Protein AF-A0A397AM23-F1 (afdb_monomer)

pLDDT: mean 71.9, std 17.74, range [42.25, 93.75]

Foldseek 3Di:
DDDDDDPDPPDVVVVVVVVPPDPPPPPPCLDDQDQPDDDWDDLDPFWIWGDRFQWIWIAGNVPRHIDIDHDPDNFGWPDKDADSVVRDIDTDTDDPCPPPDDDDD

Structure (mmCIF, N/CA/C/O backbone):
data_AF-A0A397AM23-F1
#
_entry.id   AF-A0A397AM23-F1
#
loop_
_atom_site.group_PDB
_atom_site.id
_atom_site.type_symbol
_atom_site.label_atom_id
_atom_site.label_alt_id
_atom_site.label_comp_id
_atom_site.label_asym_id
_atom_site.label_entity_id
_atom_site.label_seq_id
_atom_site.pdbx_PDB_ins_code
_atom_site.Cartn_x
_atom_site.Cartn_y
_atom_site.Cartn_z
_atom_site.occupancy
_atom_site.B_iso_or_equiv
_atom_site.auth_seq_id
_atom_site.auth_comp_id
_atom_site.auth_asym_id
_atom_site.auth_atom_id
_atom_site.pdbx_PDB_model_num
ATOM 1 N N . MET A 1 1 ? 31.743 67.035 -30.552 1.00 42.31 1 MET A N 1
ATOM 2 C CA . MET A 1 1 ? 32.148 65.747 -29.937 1.00 42.31 1 MET A CA 1
ATOM 3 C C . MET A 1 1 ? 30.995 65.223 -29.085 1.00 42.31 1 MET A C 1
ATOM 5 O O . MET A 1 1 ? 30.630 65.880 -28.122 1.00 42.31 1 MET A O 1
ATOM 9 N N . LYS A 1 2 ? 30.361 64.104 -29.467 1.00 42.38 2 LYS A N 1
ATOM 10 C CA . LYS A 1 2 ? 29.262 63.480 -28.703 1.00 42.38 2 LYS A CA 1
ATOM 11 C C . LYS A 1 2 ? 29.851 62.638 -27.558 1.00 42.38 2 LYS A C 1
ATOM 13 O O . LYS A 1 2 ? 30.656 61.751 -27.828 1.00 42.38 2 LYS A O 1
ATOM 18 N N . ARG A 1 3 ? 29.461 62.900 -26.303 1.00 42.25 3 ARG A N 1
ATOM 19 C CA . ARG A 1 3 ? 29.756 62.020 -25.154 1.00 42.25 3 ARG A CA 1
ATOM 20 C C . ARG A 1 3 ? 28.988 60.704 -25.338 1.00 42.25 3 ARG A C 1
ATOM 22 O O . ARG A 1 3 ? 27.763 60.722 -25.392 1.00 42.25 3 ARG A O 1
ATOM 29 N N . ARG A 1 4 ? 29.700 59.579 -25.463 1.00 44.03 4 ARG A N 1
ATOM 30 C CA . ARG A 1 4 ? 29.113 58.231 -25.396 1.00 44.03 4 ARG A CA 1
ATOM 31 C C . ARG A 1 4 ? 28.801 57.908 -23.933 1.00 44.03 4 ARG A C 1
ATOM 33 O O . ARG A 1 4 ? 29.674 58.047 -23.083 1.00 44.03 4 ARG A O 1
ATOM 40 N N . GLN A 1 5 ? 27.560 57.508 -23.665 1.00 44.94 5 GLN A N 1
ATOM 41 C CA . GLN A 1 5 ? 27.146 56.908 -22.398 1.00 44.94 5 GLN A CA 1
ATOM 42 C C . GLN A 1 5 ? 27.870 55.570 -22.181 1.00 44.94 5 GLN A C 1
ATOM 44 O O . GLN A 1 5 ? 28.126 54.820 -23.124 1.00 44.94 5 GLN A O 1
ATOM 49 N N . THR A 1 6 ? 28.223 55.319 -20.926 1.00 44.09 6 THR A N 1
ATOM 50 C CA . THR A 1 6 ? 28.889 54.131 -20.384 1.00 44.09 6 THR A CA 1
ATOM 51 C C . THR A 1 6 ? 27.983 52.894 -20.417 1.00 44.09 6 THR A C 1
ATOM 53 O O . THR A 1 6 ? 26.793 53.019 -20.128 1.00 44.09 6 THR A O 1
ATOM 56 N N . PRO A 1 7 ? 28.506 51.679 -20.672 1.00 44.41 7 PRO A N 1
ATOM 57 C CA . PRO A 1 7 ? 27.775 50.460 -20.371 1.00 44.41 7 PRO A CA 1
ATOM 58 C C . PRO A 1 7 ? 28.151 49.953 -18.969 1.00 44.41 7 PRO A C 1
ATOM 60 O O . PRO A 1 7 ? 29.284 49.558 -18.720 1.00 44.41 7 PRO A O 1
ATOM 63 N N . ASN A 1 8 ? 27.172 49.998 -18.062 1.00 52.53 8 ASN A N 1
ATOM 64 C CA . ASN A 1 8 ? 26.961 49.102 -16.917 1.00 52.53 8 ASN A CA 1
ATOM 65 C C . ASN A 1 8 ? 28.203 48.438 -16.288 1.00 52.53 8 ASN A C 1
ATOM 67 O O . ASN A 1 8 ? 28.467 47.253 -16.494 1.00 52.53 8 ASN A O 1
ATOM 71 N N . SER A 1 9 ? 28.876 49.167 -15.398 1.00 49.84 9 SER A N 1
ATOM 72 C CA . SER A 1 9 ? 29.657 48.557 -14.318 1.00 49.84 9 SER A CA 1
ATOM 73 C C . SER A 1 9 ? 28.677 48.061 -13.253 1.00 49.84 9 SER A C 1
ATOM 75 O O . SER A 1 9 ? 28.300 48.820 -12.367 1.00 49.84 9 SER A O 1
ATOM 77 N N . ARG A 1 10 ? 28.197 46.816 -13.363 1.00 57.25 10 ARG A N 1
ATOM 78 C CA . ARG A 1 10 ? 27.486 46.177 -12.244 1.00 57.25 10 ARG A CA 1
ATOM 79 C C . ARG A 1 10 ? 28.480 45.989 -11.100 1.00 57.25 10 ARG A C 1
ATOM 81 O O . ARG A 1 10 ? 29.522 45.365 -11.305 1.00 57.25 10 ARG A O 1
ATOM 88 N N . ASP A 1 11 ? 28.154 46.551 -9.940 1.00 57.97 11 ASP A N 1
ATOM 89 C CA . ASP A 1 11 ? 29.022 46.576 -8.768 1.00 57.97 11 ASP A CA 1
ATOM 90 C C . ASP A 1 11 ? 29.458 45.160 -8.339 1.00 57.97 11 ASP A C 1
ATOM 92 O O . ASP A 1 11 ? 28.687 44.198 -8.432 1.00 57.97 11 ASP A O 1
ATOM 96 N N . PRO A 1 12 ? 30.697 44.993 -7.843 1.00 56.94 12 PRO A N 1
ATOM 97 C CA . PRO A 1 12 ? 31.250 43.687 -7.474 1.00 56.94 12 PRO A CA 1
ATOM 98 C C . PRO A 1 12 ? 30.492 43.011 -6.322 1.00 56.94 12 PRO A C 1
ATOM 100 O O . PRO A 1 12 ? 30.572 41.794 -6.166 1.00 56.94 12 PRO A O 1
ATOM 103 N N . ILE A 1 13 ? 29.728 43.780 -5.541 1.00 54.66 13 ILE A N 1
ATOM 104 C CA . ILE A 1 13 ? 28.847 43.252 -4.497 1.00 54.66 13 ILE A CA 1
ATOM 105 C C . ILE A 1 13 ? 27.698 42.473 -5.137 1.00 54.66 13 ILE A C 1
ATOM 107 O O . ILE A 1 13 ? 27.436 41.362 -4.698 1.00 54.66 13 ILE A O 1
ATOM 111 N N . THR A 1 14 ? 27.095 42.986 -6.218 1.00 54.47 14 THR A N 1
ATOM 112 C CA . THR A 1 14 ? 25.990 42.330 -6.938 1.00 54.47 14 THR A CA 1
ATOM 113 C C . THR A 1 14 ? 26.423 40.997 -7.554 1.00 54.47 14 THR A C 1
ATOM 115 O O . THR A 1 14 ? 25.663 40.038 -7.528 1.00 54.47 14 THR A O 1
ATOM 118 N N . ARG A 1 15 ? 27.678 40.893 -8.023 1.00 53.00 15 ARG A N 1
ATOM 119 C CA . ARG A 1 15 ? 28.245 39.628 -8.531 1.00 53.00 15 ARG A CA 1
ATOM 120 C C . ARG A 1 15 ? 28.409 38.558 -7.449 1.00 53.00 15 ARG A C 1
ATOM 122 O O . ARG A 1 15 ? 28.194 37.387 -7.730 1.00 53.00 15 ARG A O 1
ATOM 129 N N . LYS A 1 16 ? 28.759 38.945 -6.218 1.00 50.97 16 LYS A N 1
ATOM 130 C CA . LYS A 1 16 ? 28.905 37.990 -5.107 1.00 50.97 16 LYS A CA 1
ATOM 131 C C . LYS A 1 16 ? 27.569 37.443 -4.604 1.00 50.97 16 LYS A C 1
ATOM 133 O O . LYS A 1 16 ? 27.543 36.333 -4.087 1.00 50.97 16 LYS A O 1
ATOM 138 N N . ILE A 1 17 ? 26.477 38.194 -4.757 1.00 53.59 17 IL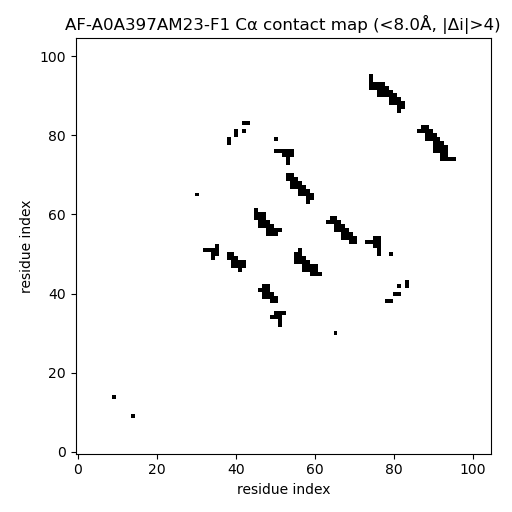E A N 1
ATOM 139 C CA . ILE A 1 17 ? 25.132 37.723 -4.377 1.00 53.59 17 ILE A CA 1
ATOM 140 C C . ILE A 1 17 ? 24.647 36.646 -5.356 1.00 53.59 17 ILE A C 1
ATOM 142 O O . ILE A 1 17 ? 24.058 35.662 -4.921 1.00 53.59 17 ILE A O 1
ATOM 146 N N . ASP A 1 18 ? 24.975 36.787 -6.646 1.00 49.38 18 ASP A N 1
ATOM 147 C CA . ASP A 1 18 ? 24.651 35.791 -7.676 1.00 49.38 18 ASP A CA 1
ATOM 148 C C . ASP A 1 18 ? 25.497 34.503 -7.543 1.00 49.38 18 ASP A C 1
ATOM 150 O O . ASP A 1 18 ? 25.007 33.419 -7.846 1.00 49.38 18 ASP A O 1
ATOM 154 N N . GLU A 1 19 ? 26.736 34.581 -7.033 1.00 52.19 19 GLU A N 1
ATOM 155 C CA . GLU A 1 19 ? 27.591 33.404 -6.752 1.00 52.19 19 GLU A CA 1
ATOM 156 C C . GLU A 1 19 ? 27.243 32.673 -5.439 1.00 52.19 19 GLU A C 1
ATOM 158 O O . GLU A 1 19 ? 27.629 31.519 -5.258 1.00 52.19 19 GLU A O 1
ATOM 163 N N . MET A 1 20 ? 26.511 33.316 -4.521 1.00 48.25 20 MET A N 1
ATOM 164 C CA . MET A 1 20 ? 26.046 32.714 -3.259 1.00 48.25 20 MET A CA 1
ATOM 165 C C . MET A 1 20 ? 24.621 32.162 -3.338 1.00 48.25 20 MET A C 1
ATOM 167 O O . MET A 1 20 ? 24.094 31.683 -2.330 1.00 48.25 20 MET A O 1
ATOM 171 N N . ALA A 1 21 ? 24.005 32.172 -4.523 1.00 52.00 21 ALA A N 1
ATOM 172 C CA . ALA A 1 21 ? 22.859 31.326 -4.796 1.00 52.00 21 ALA A CA 1
ATOM 173 C C . ALA A 1 21 ? 23.351 29.873 -4.776 1.00 52.00 21 ALA A C 1
ATOM 175 O O . ALA A 1 21 ? 23.716 29.303 -5.804 1.00 52.00 21 ALA A O 1
ATOM 176 N N . ALA A 1 22 ? 23.406 29.289 -3.572 1.00 53.44 22 ALA A N 1
ATOM 177 C CA . ALA A 1 22 ? 23.484 27.849 -3.384 1.00 53.44 22 ALA A CA 1
ATOM 178 C C . ALA A 1 22 ? 22.569 27.214 -4.435 1.00 53.44 22 ALA A C 1
ATOM 180 O O . ALA A 1 22 ? 21.457 27.733 -4.601 1.00 53.44 22 ALA A O 1
ATOM 181 N N . PRO A 1 23 ? 23.009 26.173 -5.173 1.00 53.28 23 PRO A N 1
ATOM 182 C CA . PRO A 1 23 ? 22.130 25.524 -6.130 1.00 53.28 23 PRO A CA 1
ATOM 183 C C . PRO A 1 23 ? 20.853 25.238 -5.361 1.00 53.28 23 PRO A C 1
ATOM 185 O O . PRO A 1 23 ? 20.913 24.550 -4.338 1.00 53.28 23 PRO A O 1
ATOM 188 N N . MET A 1 24 ? 19.749 25.885 -5.764 1.00 52.25 24 MET A N 1
ATOM 189 C CA . MET A 1 24 ? 18.436 25.577 -5.225 1.00 52.25 24 MET A CA 1
ATOM 190 C C . MET A 1 24 ? 18.388 24.068 -5.305 1.00 52.25 24 MET A C 1
ATOM 192 O O . MET A 1 24 ? 18.453 23.516 -6.405 1.00 52.25 24 MET A O 1
ATOM 196 N N . VAL A 1 25 ? 18.429 23.404 -4.149 1.00 51.28 25 VAL A N 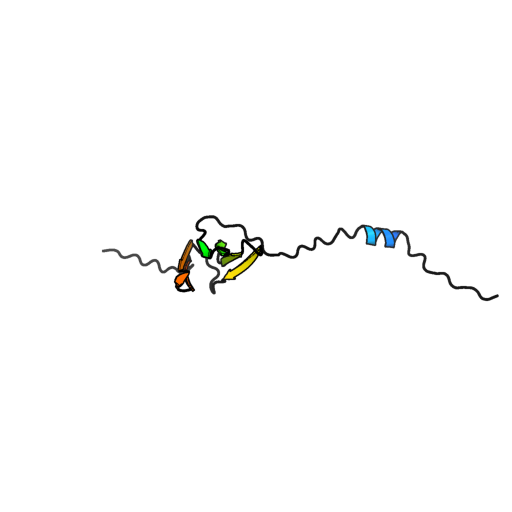1
ATOM 197 C CA . VAL A 1 25 ? 18.205 21.975 -4.116 1.00 51.28 25 VAL A CA 1
ATOM 198 C C . VAL A 1 25 ? 16.814 21.884 -4.691 1.00 51.28 25 VAL A C 1
ATOM 200 O O . VAL A 1 25 ? 15.854 22.320 -4.054 1.00 51.28 25 VAL A O 1
ATOM 203 N N . ASP A 1 26 ? 16.734 21.437 -5.940 1.00 46.00 26 ASP A N 1
ATOM 204 C CA . ASP A 1 26 ? 15.489 21.161 -6.623 1.00 46.00 26 ASP A CA 1
ATOM 205 C C . ASP A 1 26 ? 14.955 19.898 -5.950 1.00 46.00 26 ASP A C 1
ATOM 207 O O . ASP A 1 26 ? 15.032 18.777 -6.452 1.00 46.00 26 ASP A O 1
ATOM 211 N N . ALA A 1 27 ? 14.548 20.069 -4.691 1.00 50.69 27 ALA A N 1
ATOM 212 C CA . ALA A 1 27 ? 13.958 19.069 -3.841 1.00 50.69 27 ALA A CA 1
ATOM 213 C C . ALA A 1 27 ? 12.528 18.905 -4.331 1.00 50.69 27 ALA A C 1
ATOM 215 O O . ALA A 1 27 ? 11.576 19.202 -3.619 1.00 50.69 27 ALA A O 1
ATOM 216 N N . VAL A 1 28 ? 12.380 18.465 -5.580 1.00 45.53 28 VAL A N 1
ATOM 217 C CA . VAL A 1 28 ? 11.129 17.920 -6.069 1.00 45.53 28 VAL A CA 1
ATOM 218 C C . VAL A 1 28 ? 10.948 16.627 -5.283 1.00 45.53 28 VAL A C 1
ATOM 220 O O . VAL A 1 28 ? 11.692 15.667 -5.521 1.00 45.53 28 VAL A O 1
ATOM 223 N N . PRO A 1 29 ? 10.015 16.553 -4.319 1.00 48.41 29 PRO A N 1
ATOM 224 C CA . PRO A 1 29 ? 9.775 15.313 -3.615 1.00 48.41 29 PRO A CA 1
ATOM 225 C C . PRO A 1 29 ? 9.146 14.373 -4.643 1.00 48.41 29 PRO A C 1
ATOM 227 O O . PRO A 1 29 ? 7.961 14.469 -4.932 1.00 48.41 29 PRO A O 1
ATOM 230 N N . LYS A 1 30 ? 9.916 13.451 -5.227 1.00 54.75 30 LYS A N 1
ATOM 231 C CA . LYS A 1 30 ? 9.371 12.446 -6.164 1.00 54.75 30 LYS A CA 1
ATOM 232 C C . LYS A 1 30 ? 8.689 11.267 -5.442 1.00 54.75 30 LYS A C 1
ATOM 234 O O . LYS A 1 30 ? 8.437 10.232 -6.040 1.00 54.75 30 LYS A O 1
ATOM 239 N N . HIS A 1 31 ? 8.350 11.474 -4.167 1.00 57.59 31 HIS A N 1
ATOM 240 C CA . HIS A 1 31 ? 7.865 10.527 -3.162 1.00 57.59 31 HIS A CA 1
ATOM 241 C C . HIS A 1 31 ? 8.873 9.427 -2.789 1.00 57.59 31 HIS A C 1
ATOM 243 O O . HIS A 1 31 ? 9.111 8.465 -3.512 1.00 57.59 31 HIS A O 1
ATOM 249 N N . ALA A 1 32 ? 9.441 9.554 -1.589 1.00 56.16 32 ALA A N 1
ATOM 250 C CA . ALA A 1 32 ? 10.152 8.489 -0.895 1.00 56.16 32 ALA A CA 1
ATOM 251 C C . ALA A 1 32 ? 9.473 8.277 0.458 1.00 56.16 32 ALA A C 1
ATOM 253 O O . ALA A 1 32 ? 9.856 8.840 1.477 1.00 56.16 32 ALA A O 1
ATOM 254 N N . PHE A 1 33 ? 8.415 7.478 0.443 1.00 59.31 33 PHE A N 1
ATOM 255 C CA . PHE A 1 33 ? 7.869 6.911 1.661 1.00 59.31 33 PHE A CA 1
ATOM 256 C C . PHE A 1 33 ? 8.655 5.651 2.006 1.00 59.31 33 PHE A C 1
ATOM 258 O O . PHE A 1 33 ? 8.742 4.738 1.172 1.00 59.31 33 PHE A O 1
ATOM 265 N N . ALA A 1 34 ? 9.239 5.636 3.206 1.00 61.38 34 ALA A N 1
ATOM 266 C CA . ALA A 1 34 ? 9.909 4.467 3.745 1.00 61.38 34 ALA A CA 1
ATOM 267 C C . ALA A 1 34 ? 8.916 3.305 3.828 1.00 61.38 34 ALA A C 1
ATOM 269 O O . ALA A 1 34 ? 7.750 3.474 4.198 1.00 61.38 34 ALA A O 1
ATOM 270 N N . TYR A 1 35 ? 9.391 2.124 3.451 1.00 66.38 35 TYR A N 1
ATOM 271 C CA . TYR A 1 35 ? 8.679 0.889 3.714 1.00 66.38 35 TYR A CA 1
ATOM 272 C C . TYR A 1 35 ? 8.526 0.731 5.231 1.00 66.38 35 TYR A C 1
ATOM 274 O O . TYR A 1 35 ? 9.521 0.663 5.947 1.00 66.38 35 TYR A O 1
ATOM 282 N N . ASP A 1 36 ? 7.282 0.677 5.712 1.00 66.69 36 ASP A N 1
ATOM 283 C CA . ASP A 1 36 ? 6.951 0.617 7.148 1.00 66.69 36 ASP A CA 1
ATOM 284 C C . ASP A 1 36 ? 7.202 -0.779 7.763 1.00 66.69 36 ASP A C 1
ATOM 286 O O . ASP A 1 36 ? 6.718 -1.084 8.853 1.00 66.69 36 ASP A O 1
ATOM 290 N N . GLY A 1 37 ? 7.896 -1.670 7.042 1.00 68.38 37 GLY A N 1
ATOM 291 C CA . GLY A 1 37 ? 8.029 -3.077 7.413 1.00 68.38 37 GLY A CA 1
ATOM 292 C C . GLY A 1 37 ? 6.739 -3.887 7.205 1.00 68.38 37 GLY A C 1
ATOM 293 O O . GLY A 1 37 ? 5.632 -3.345 7.102 1.00 68.38 37 GLY A O 1
ATOM 294 N N . GLY A 1 38 ? 6.871 -5.216 7.182 1.00 78.44 38 GLY A N 1
ATOM 295 C CA . GLY A 1 38 ? 5.742 -6.154 7.125 1.00 78.44 38 GLY A CA 1
ATOM 296 C C . GLY A 1 38 ? 5.547 -6.859 5.779 1.00 78.44 38 GLY A C 1
ATOM 297 O O . GLY A 1 38 ? 6.427 -7.590 5.328 1.00 78.44 38 GLY A O 1
ATOM 298 N N . THR A 1 39 ? 4.359 -6.705 5.193 1.00 85.12 39 THR A N 1
ATOM 299 C CA . THR A 1 39 ? 3.945 -7.425 3.980 1.00 85.12 39 THR A CA 1
ATOM 300 C C . THR A 1 39 ? 4.256 -6.624 2.715 1.00 85.12 39 THR A C 1
ATOM 302 O O . THR A 1 39 ? 3.941 -5.433 2.629 1.00 85.12 39 THR A O 1
ATOM 305 N N . ILE A 1 40 ? 4.818 -7.307 1.715 1.00 90.25 40 ILE A N 1
ATOM 306 C CA . ILE A 1 40 ? 4.958 -6.836 0.332 1.00 90.25 40 ILE A CA 1
ATOM 307 C C . ILE A 1 40 ? 4.300 -7.877 -0.570 1.00 90.25 40 ILE A C 1
ATOM 309 O O . ILE A 1 40 ? 4.565 -9.069 -0.425 1.00 90.25 40 ILE A O 1
ATOM 313 N N . ILE A 1 41 ? 3.462 -7.426 -1.500 1.00 91.19 41 ILE A N 1
ATOM 314 C CA . ILE A 1 41 ? 2.801 -8.285 -2.487 1.00 91.19 41 ILE A CA 1
ATOM 315 C C . ILE A 1 41 ? 3.203 -7.810 -3.879 1.00 91.19 41 ILE A C 1
ATOM 317 O O . ILE A 1 41 ? 3.107 -6.622 -4.173 1.00 91.19 41 ILE A O 1
ATOM 321 N N . LEU A 1 42 ? 3.631 -8.726 -4.744 1.00 91.56 42 LEU A N 1
ATOM 322 C CA . LEU A 1 42 ? 3.764 -8.440 -6.172 1.00 91.56 42 LEU A CA 1
ATOM 323 C C . LEU A 1 42 ? 2.378 -8.547 -6.807 1.00 91.56 42 LEU A C 1
ATOM 325 O O . LEU A 1 42 ? 1.777 -9.622 -6.799 1.00 91.56 42 LEU A O 1
ATOM 329 N N . THR A 1 43 ? 1.844 -7.429 -7.299 1.00 89.50 43 THR A N 1
ATOM 330 C CA . THR A 1 43 ? 0.522 -7.421 -7.941 1.00 89.50 43 THR A CA 1
ATOM 331 C C . THR A 1 43 ? 0.584 -7.905 -9.387 1.00 89.50 43 THR A C 1
ATOM 333 O O . THR A 1 43 ? -0.394 -8.430 -9.912 1.00 89.50 43 THR A O 1
ATOM 336 N N . ASP A 1 44 ? 1.751 -7.751 -10.001 1.00 88.62 44 ASP A N 1
ATOM 337 C CA . ASP A 1 44 ? 2.145 -8.269 -11.305 1.00 88.62 44 ASP A CA 1
ATOM 338 C C . ASP A 1 44 ? 3.685 -8.393 -11.334 1.00 88.62 44 ASP A C 1
ATOM 340 O O . ASP A 1 44 ? 4.344 -8.285 -10.296 1.00 88.62 44 ASP A O 1
ATOM 344 N N . GLU A 1 45 ? 4.272 -8.632 -12.506 1.00 90.69 45 GLU A N 1
ATOM 345 C CA . GLU A 1 45 ? 5.723 -8.808 -12.678 1.00 90.69 45 GLU A CA 1
ATOM 346 C C . GLU A 1 45 ? 6.551 -7.546 -12.383 1.00 90.69 45 GLU A C 1
ATOM 348 O O . GLU A 1 45 ? 7.774 -7.619 -12.237 1.00 90.69 45 GLU A O 1
ATOM 353 N N . HIS A 1 46 ? 5.918 -6.376 -12.330 1.00 93.75 46 HIS A N 1
ATOM 354 C CA . HIS A 1 46 ? 6.588 -5.081 -12.282 1.00 93.75 46 HIS A CA 1
ATOM 355 C C . HIS A 1 46 ? 6.106 -4.180 -11.145 1.00 93.75 46 HIS A C 1
ATOM 357 O O . HIS A 1 46 ? 6.771 -3.191 -10.836 1.00 93.75 46 HIS A O 1
ATOM 363 N N . THR A 1 47 ? 4.994 -4.509 -10.498 1.00 92.38 47 THR A N 1
ATOM 364 C CA . THR A 1 47 ? 4.353 -3.661 -9.497 1.00 92.38 47 THR A CA 1
ATOM 365 C C . THR A 1 47 ? 4.371 -4.332 -8.131 1.00 92.38 47 THR A C 1
ATOM 367 O O . THR A 1 47 ? 3.788 -5.396 -7.918 1.00 92.38 47 THR A O 1
ATOM 370 N N . ALA A 1 48 ? 5.014 -3.671 -7.173 1.00 92.50 48 ALA A N 1
ATOM 371 C CA . ALA A 1 48 ? 5.009 -4.057 -5.771 1.00 92.50 48 ALA A CA 1
ATOM 372 C C . ALA A 1 48 ? 4.011 -3.203 -4.983 1.00 92.50 48 ALA A C 1
ATOM 374 O O . ALA A 1 48 ? 4.043 -1.971 -5.037 1.00 92.50 48 ALA A O 1
ATOM 375 N N . LEU A 1 49 ? 3.162 -3.861 -4.203 1.00 92.00 49 LEU A N 1
ATOM 376 C CA . LEU A 1 49 ? 2.240 -3.261 -3.256 1.00 92.00 49 LEU A CA 1
ATOM 377 C C . LEU A 1 49 ? 2.771 -3.419 -1.831 1.00 92.00 49 LEU A C 1
ATOM 379 O O . LEU A 1 49 ? 3.151 -4.506 -1.397 1.00 92.00 49 LEU A O 1
ATOM 383 N N . SER A 1 50 ? 2.762 -2.322 -1.085 1.00 91.62 50 SER A N 1
ATOM 384 C CA . SER A 1 50 ? 3.172 -2.270 0.318 1.00 91.62 50 SER A CA 1
ATOM 385 C C . SER A 1 50 ? 2.331 -1.247 1.073 1.00 91.62 50 SER A C 1
ATOM 387 O O . SER A 1 50 ? 1.776 -0.324 0.476 1.00 91.62 50 SER A O 1
ATOM 389 N N . LYS A 1 51 ? 2.246 -1.372 2.396 1.00 88.50 51 LYS A N 1
ATOM 390 C CA . LYS A 1 51 ? 1.675 -0.314 3.238 1.00 88.50 51 LYS A CA 1
ATOM 391 C C . LYS A 1 51 ? 2.731 0.739 3.580 1.00 88.50 51 LYS A C 1
ATOM 393 O O . LYS A 1 51 ? 3.890 0.412 3.834 1.00 88.50 51 LYS A O 1
ATOM 398 N N . CYS A 1 52 ? 2.304 1.991 3.669 1.00 84.06 52 CYS A N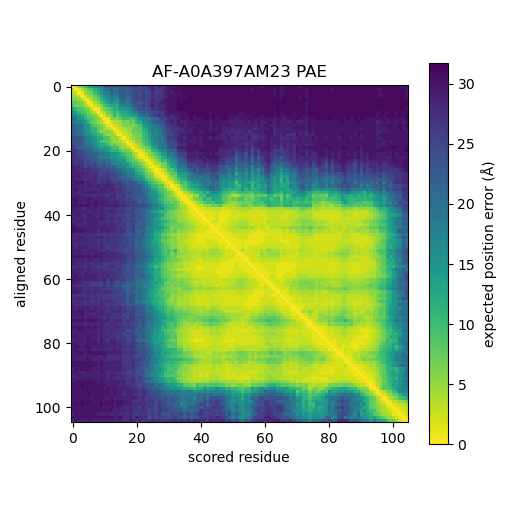 1
ATOM 399 C CA . CYS A 1 52 ? 3.062 3.067 4.287 1.00 84.06 52 CYS A CA 1
ATOM 400 C C . CYS A 1 52 ? 2.133 3.887 5.187 1.00 84.06 52 CYS A C 1
ATOM 402 O O . CYS A 1 52 ? 1.310 4.663 4.702 1.00 84.06 52 CYS A O 1
ATOM 404 N N . GLY A 1 53 ? 2.234 3.687 6.504 1.00 82.00 53 GLY A N 1
ATOM 405 C CA . GLY A 1 53 ? 1.363 4.351 7.472 1.00 82.00 53 GLY A CA 1
ATOM 406 C C . GLY A 1 53 ? -0.119 4.023 7.250 1.00 82.00 53 GLY A C 1
ATOM 407 O O . GLY A 1 53 ? -0.568 2.907 7.514 1.00 82.00 53 GLY A O 1
ATOM 408 N N . ASN A 1 54 ? -0.886 5.009 6.787 1.00 84.44 54 ASN A N 1
ATOM 409 C CA . ASN A 1 54 ? -2.313 4.902 6.465 1.00 84.44 54 ASN A CA 1
ATOM 410 C C . ASN A 1 54 ? -2.601 4.763 4.954 1.00 84.44 54 ASN A C 1
ATOM 412 O O . ASN A 1 54 ? -3.766 4.771 4.553 1.00 84.44 54 ASN A O 1
ATOM 416 N N . LEU A 1 55 ? -1.561 4.640 4.124 1.00 86.62 55 LEU A N 1
ATOM 417 C CA . LEU A 1 55 ? -1.650 4.541 2.667 1.00 86.62 55 LEU A CA 1
ATOM 418 C C . LEU A 1 55 ? -1.220 3.161 2.172 1.00 86.62 55 LEU A C 1
ATOM 420 O O . LEU A 1 55 ? -0.324 2.528 2.739 1.00 86.62 55 LEU A O 1
ATOM 424 N N . LEU A 1 56 ? -1.804 2.732 1.055 1.00 89.19 56 LEU A N 1
ATOM 425 C CA . LEU A 1 56 ? -1.250 1.655 0.237 1.00 89.19 56 LEU A CA 1
ATOM 426 C C . LEU A 1 56 ? -0.424 2.259 -0.898 1.00 89.19 56 LEU A C 1
ATOM 428 O O . LEU A 1 56 ? -0.892 3.138 -1.619 1.00 89.19 56 LEU A O 1
ATOM 432 N N . LYS A 1 57 ? 0.811 1.786 -1.037 1.00 90.94 57 LYS A N 1
ATOM 433 C CA . LYS A 1 57 ? 1.808 2.244 -1.999 1.00 90.94 57 LYS A CA 1
ATOM 434 C C . LYS A 1 57 ? 2.027 1.173 -3.061 1.00 90.94 57 LYS A C 1
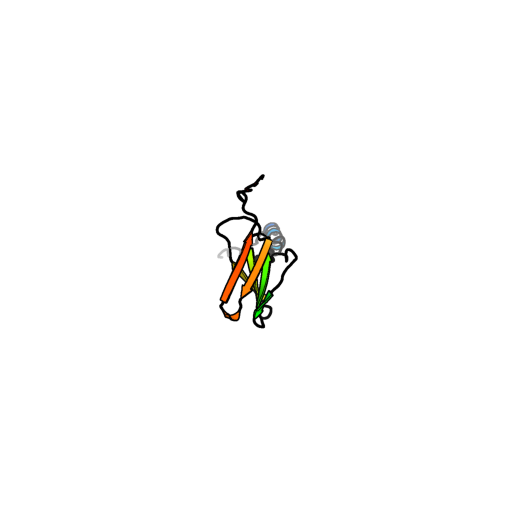ATOM 436 O O . LYS A 1 57 ? 2.500 0.082 -2.746 1.00 90.94 57 LYS A O 1
ATOM 441 N N . PHE A 1 58 ? 1.770 1.537 -4.308 1.00 91.75 58 PHE A N 1
ATOM 442 C CA . PHE A 1 58 ? 2.123 0.783 -5.506 1.00 91.75 58 PHE A CA 1
ATOM 443 C C . PHE A 1 58 ? 3.419 1.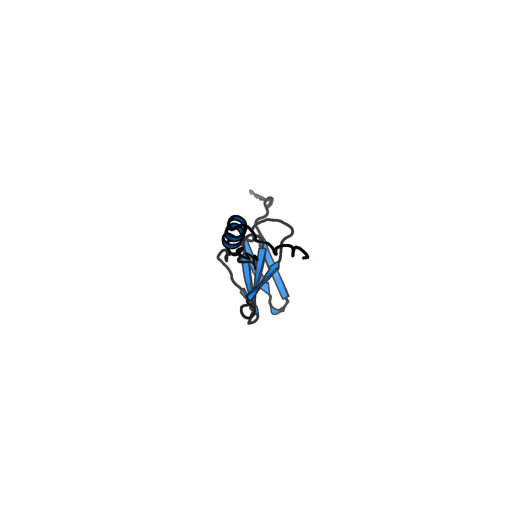356 -6.062 1.00 91.75 58 PHE A C 1
ATOM 445 O O . PHE A 1 58 ? 3.512 2.563 -6.275 1.00 91.75 58 PHE A O 1
ATOM 452 N N . SER A 1 59 ? 4.422 0.514 -6.271 1.00 91.81 59 SER A N 1
ATOM 453 C CA . SER A 1 59 ? 5.728 0.915 -6.797 1.00 91.81 59 SER A CA 1
ATOM 454 C C . SER A 1 59 ? 6.053 0.084 -8.021 1.00 91.81 59 SER A C 1
ATOM 456 O O . SER A 1 59 ? 6.106 -1.139 -7.927 1.00 91.81 59 SER A O 1
ATOM 458 N N . SER A 1 60 ? 6.297 0.746 -9.147 1.00 91.88 60 SER A N 1
ATOM 459 C CA . SER A 1 60 ? 6.820 0.083 -10.336 1.00 91.88 60 SER A CA 1
ATOM 460 C C . SER A 1 60 ? 8.330 -0.081 -10.206 1.00 91.88 60 SER A C 1
ATOM 462 O O . SER A 1 60 ? 9.051 0.906 -10.048 1.00 91.88 60 SER A O 1
ATOM 464 N N . ILE A 1 61 ? 8.817 -1.316 -10.308 1.00 88.00 61 ILE A N 1
ATOM 465 C CA . ILE A 1 61 ? 10.253 -1.631 -10.276 1.00 88.00 61 ILE A CA 1
ATOM 466 C C . ILE A 1 61 ? 10.950 -1.303 -11.603 1.00 88.00 61 ILE A C 1
ATOM 468 O O . ILE A 1 61 ? 12.174 -1.244 -11.653 1.00 88.00 61 ILE A O 1
ATOM 472 N N . VAL A 1 62 ? 10.179 -1.085 -12.674 1.00 91.25 62 VAL A N 1
ATOM 473 C CA . VAL A 1 62 ? 10.706 -0.794 -14.016 1.00 91.25 62 VAL A CA 1
ATOM 474 C C . VAL A 1 62 ? 10.808 0.712 -14.249 1.00 91.25 62 VAL A C 1
ATOM 476 O O . VAL A 1 62 ? 11.832 1.207 -14.708 1.00 91.25 62 VAL A O 1
ATOM 479 N N . SER A 1 63 ? 9.752 1.460 -13.921 1.00 89.44 63 SER A N 1
ATOM 480 C CA . SER A 1 63 ? 9.680 2.909 -14.169 1.00 89.44 63 SER A CA 1
ATOM 481 C C . SER A 1 63 ? 10.041 3.763 -12.954 1.00 89.44 63 SER A C 1
ATOM 483 O O . SER A 1 63 ? 10.083 4.986 -13.074 1.00 89.44 63 SER A O 1
ATOM 485 N N . ASN A 1 64 ? 10.267 3.156 -11.782 1.00 83.50 64 ASN A N 1
ATOM 486 C CA . ASN A 1 64 ? 10.430 3.849 -10.497 1.00 83.50 64 ASN A CA 1
ATOM 487 C C . ASN A 1 64 ? 9.253 4.777 -10.130 1.00 83.50 64 ASN A C 1
ATOM 489 O O . ASN A 1 64 ? 9.393 5.659 -9.279 1.00 83.50 64 ASN A O 1
ATOM 493 N N . SER A 1 65 ? 8.086 4.598 -10.760 1.00 87.00 65 SER A N 1
ATOM 494 C CA . SER A 1 65 ? 6.884 5.372 -10.447 1.00 87.00 65 SER A CA 1
ATOM 495 C C . SER A 1 65 ? 6.199 4.837 -9.193 1.00 87.00 65 SER A C 1
ATOM 497 O O . SER A 1 65 ? 6.265 3.645 -8.883 1.00 87.00 65 SER A O 1
ATOM 499 N N . GLN A 1 66 ? 5.532 5.733 -8.465 1.00 88.44 66 GLN A N 1
ATOM 500 C CA . GLN A 1 66 ? 4.784 5.398 -7.258 1.00 88.44 66 GLN A CA 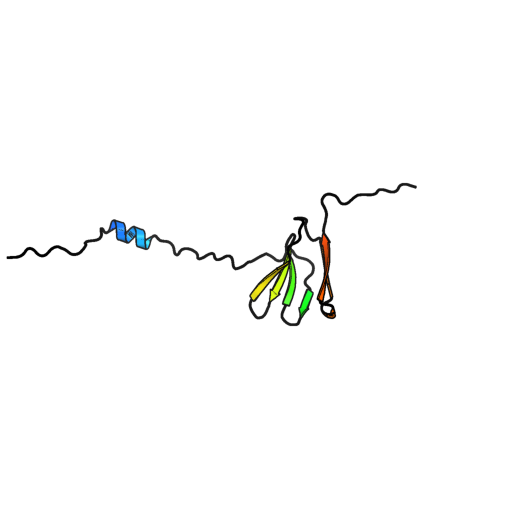1
ATOM 501 C C . GLN A 1 66 ? 3.365 5.947 -7.347 1.00 88.44 66 GLN A C 1
ATOM 503 O O . GLN A 1 66 ? 3.161 7.095 -7.740 1.00 88.44 66 GLN A O 1
ATOM 508 N N . HIS A 1 67 ? 2.399 5.130 -6.941 1.00 88.88 67 HIS A N 1
ATOM 509 C CA . HIS A 1 67 ? 0.996 5.509 -6.826 1.00 88.88 67 HIS A CA 1
ATOM 510 C C . HIS A 1 67 ? 0.485 5.162 -5.433 1.00 88.88 67 HIS A C 1
ATOM 512 O O . HIS A 1 67 ? 0.914 4.177 -4.828 1.00 88.88 67 HIS A O 1
ATOM 518 N N . PHE A 1 68 ? -0.437 5.972 -4.925 1.00 87.12 68 PHE A N 1
ATOM 519 C CA . PHE A 1 68 ? -0.948 5.835 -3.568 1.00 87.12 68 PHE A CA 1
ATOM 520 C C . PHE A 1 68 ? -2.459 5.694 -3.590 1.00 87.12 68 PHE A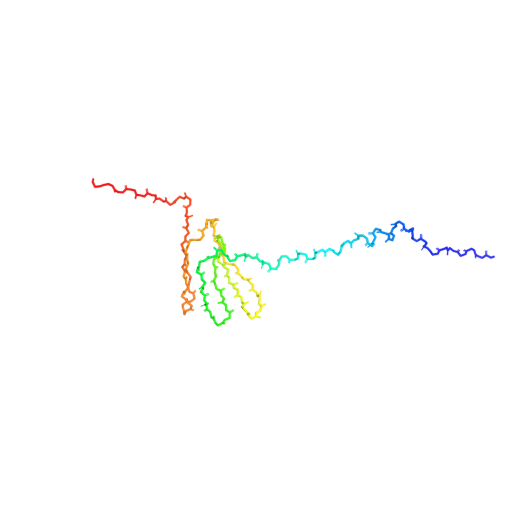 C 1
ATOM 522 O O . PHE A 1 68 ? -3.155 6.517 -4.183 1.00 87.12 68 PHE A O 1
ATOM 529 N N . LEU A 1 69 ? -2.955 4.671 -2.903 1.00 87.25 69 LEU A N 1
ATOM 530 C CA . LEU A 1 69 ? -4.363 4.562 -2.568 1.00 87.25 69 LEU A CA 1
ATOM 531 C C . LEU A 1 69 ? -4.561 5.127 -1.162 1.00 87.25 69 LEU A C 1
ATOM 533 O O . LEU A 1 69 ? -4.062 4.581 -0.172 1.00 87.25 69 LEU A O 1
ATOM 537 N N . THR A 1 70 ? -5.265 6.253 -1.101 1.00 84.19 70 THR A N 1
ATOM 538 C CA . THR A 1 70 ? -5.629 6.930 0.140 1.00 84.19 70 THR A CA 1
ATOM 539 C C . THR A 1 70 ? -6.894 6.319 0.728 1.00 84.19 70 THR A C 1
ATOM 541 O O . THR A 1 70 ? -7.785 5.852 0.017 1.00 84.19 70 THR A O 1
ATOM 544 N N . ARG A 1 71 ? -6.981 6.328 2.056 1.00 85.00 71 ARG A N 1
ATOM 545 C CA . ARG A 1 71 ? -8.213 6.007 2.777 1.00 85.00 71 ARG A CA 1
ATOM 546 C C . ARG A 1 71 ? -8.939 7.296 3.140 1.00 85.00 71 ARG A C 1
ATOM 548 O O . ARG A 1 71 ? -8.311 8.328 3.354 1.00 85.00 71 ARG A O 1
ATOM 555 N N . SER A 1 72 ? -10.262 7.217 3.256 1.00 80.62 72 SER A N 1
ATOM 556 C CA . SER A 1 72 ? -11.095 8.331 3.731 1.00 80.62 72 SER A CA 1
ATOM 557 C C . SER A 1 72 ? -10.821 8.696 5.191 1.00 80.62 72 SER A C 1
ATOM 559 O O . SER A 1 72 ? -11.028 9.837 5.591 1.00 80.62 72 SER A O 1
ATOM 561 N N . LYS A 1 73 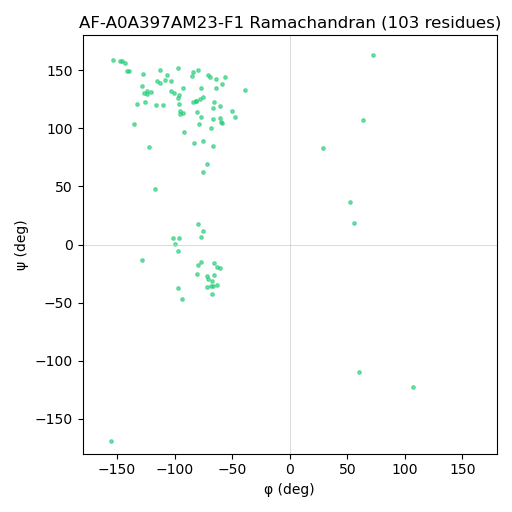? -10.346 7.731 5.985 1.00 80.25 73 LYS A N 1
ATOM 562 C CA . LYS A 1 73 ? -9.983 7.912 7.389 1.00 80.25 73 LYS A CA 1
ATOM 563 C C . LYS A 1 73 ? -8.464 7.866 7.564 1.00 80.25 73 LYS A C 1
ATOM 565 O O . LYS A 1 73 ? -7.820 7.020 6.940 1.00 80.25 73 LYS A O 1
ATOM 570 N N . PRO A 1 74 ? -7.883 8.703 8.443 1.00 77.50 74 PRO A N 1
ATOM 571 C CA . PRO A 1 74 ? -6.434 8.810 8.600 1.00 77.50 74 PRO A CA 1
ATOM 572 C C . PRO A 1 74 ? -5.804 7.651 9.393 1.00 77.50 74 PRO A C 1
ATOM 574 O O . PRO A 1 74 ? -4.612 7.690 9.684 1.00 77.50 74 PRO A O 1
ATOM 577 N N . THR A 1 75 ? -6.573 6.618 9.739 1.00 82.75 75 THR A N 1
ATOM 578 C CA . THR A 1 75 ? -6.148 5.528 10.618 1.00 82.75 75 THR A CA 1
ATOM 579 C C . THR A 1 75 ? -5.124 4.593 9.971 1.00 82.75 75 THR A C 1
ATOM 581 O O . THR A 1 75 ? -5.151 4.327 8.764 1.00 82.75 75 THR A O 1
ATOM 584 N N . ARG A 1 76 ? -4.204 4.076 10.795 1.00 83.25 76 ARG A N 1
ATOM 585 C CA . ARG A 1 76 ? -3.094 3.218 10.358 1.00 83.25 76 ARG A CA 1
ATOM 586 C C . ARG A 1 76 ? -3.603 1.895 9.780 1.00 83.25 76 ARG A C 1
ATOM 588 O O . ARG A 1 76 ? -4.431 1.227 10.398 1.00 83.25 76 ARG A O 1
ATOM 595 N N . ILE A 1 77 ? -3.037 1.486 8.642 1.00 85.88 77 ILE A N 1
ATOM 596 C CA . ILE A 1 77 ? -3.264 0.160 8.056 1.00 85.88 77 ILE A CA 1
ATOM 597 C C . ILE A 1 77 ? -2.429 -0.866 8.828 1.00 85.88 77 ILE A C 1
ATOM 599 O O . ILE A 1 77 ? -1.210 -0.721 8.956 1.00 85.88 77 ILE A O 1
ATOM 603 N N . THR A 1 78 ? -3.077 -1.910 9.338 1.00 86.81 78 THR A N 1
ATOM 604 C CA . THR A 1 78 ? -2.424 -2.995 10.085 1.00 86.81 78 THR A CA 1
ATOM 605 C C . THR A 1 78 ? -2.120 -4.197 9.206 1.00 86.81 78 THR A C 1
ATOM 607 O O . THR A 1 78 ? -1.055 -4.794 9.349 1.00 86.81 78 THR A O 1
ATOM 610 N N . ALA A 1 79 ? -3.009 -4.513 8.265 1.00 87.25 79 ALA A N 1
ATOM 611 C CA . ALA A 1 79 ? -2.848 -5.604 7.312 1.00 87.25 79 ALA A CA 1
ATOM 612 C C . ALA A 1 79 ? -3.514 -5.264 5.975 1.00 87.25 79 ALA A C 1
ATOM 614 O O . ALA A 1 79 ? -4.411 -4.423 5.911 1.00 87.25 79 ALA A O 1
ATOM 615 N N . PHE A 1 80 ? -3.078 -5.921 4.907 1.00 89.88 80 PHE A N 1
ATOM 616 C CA . PHE A 1 80 ? -3.721 -5.857 3.600 1.00 89.88 80 PHE A CA 1
ATOM 617 C C . PHE A 1 80 ? -3.444 -7.139 2.814 1.00 89.88 80 PHE A C 1
ATOM 619 O O . PHE A 1 80 ? -2.467 -7.835 3.094 1.00 89.88 80 PHE A O 1
ATOM 626 N N . ASP A 1 81 ? -4.296 -7.413 1.834 1.00 90.44 81 ASP A N 1
ATOM 627 C CA . ASP A 1 81 ? -4.128 -8.474 0.850 1.00 90.44 81 ASP A CA 1
ATOM 628 C C . ASP A 1 81 ? -4.652 -8.018 -0.520 1.00 90.44 81 ASP A C 1
ATOM 630 O O . ASP A 1 81 ? -5.484 -7.107 -0.618 1.00 90.44 81 ASP A O 1
ATOM 634 N N . ALA A 1 82 ? -4.151 -8.635 -1.585 1.00 89.19 82 ALA A N 1
ATOM 635 C CA . ALA A 1 82 ? -4.487 -8.297 -2.957 1.00 89.19 82 ALA A CA 1
ATOM 636 C C . ALA A 1 82 ? -4.817 -9.552 -3.767 1.00 89.19 82 ALA A C 1
ATOM 638 O O . ALA A 1 82 ? -3.974 -10.421 -3.981 1.00 89.19 82 ALA A O 1
ATOM 639 N N . ASN A 1 83 ? -6.031 -9.600 -4.312 1.00 87.81 83 ASN A N 1
ATOM 640 C CA . ASN A 1 83 ? -6.383 -10.564 -5.342 1.00 87.81 83 ASN A CA 1
ATOM 641 C C . ASN A 1 83 ? -6.123 -9.941 -6.713 1.00 87.81 83 ASN A C 1
ATOM 643 O O . ASN A 1 83 ? -6.953 -9.215 -7.262 1.00 87.81 83 ASN A O 1
ATOM 647 N N . THR A 1 84 ? -4.961 -10.263 -7.269 1.00 81.62 84 THR A N 1
ATOM 648 C CA . THR A 1 84 ? -4.486 -9.727 -8.548 1.00 81.62 84 THR A CA 1
ATOM 649 C C . THR A 1 84 ? -5.323 -10.199 -9.733 1.00 81.62 84 THR A C 1
ATOM 651 O O . THR A 1 84 ? -5.536 -9.435 -10.668 1.00 81.62 84 THR A O 1
ATOM 654 N N . ARG A 1 85 ? -5.885 -11.415 -9.670 1.00 84.88 85 ARG A N 1
ATOM 655 C CA . ARG A 1 85 ? -6.745 -11.964 -10.733 1.00 84.88 85 ARG A CA 1
ATOM 656 C C . ARG A 1 85 ? -8.083 -11.241 -10.843 1.00 84.88 85 ARG A C 1
ATOM 658 O O . ARG A 1 85 ? -8.602 -11.105 -11.942 1.00 84.88 85 ARG A O 1
ATOM 665 N N . ALA A 1 86 ? -8.643 -10.819 -9.712 1.00 85.88 86 ALA A N 1
ATOM 666 C CA . ALA A 1 86 ? -9.923 -10.112 -9.650 1.00 85.88 86 ALA A CA 1
ATOM 667 C C . ALA A 1 86 ? -9.768 -8.587 -9.519 1.00 85.88 86 ALA A C 1
ATOM 669 O O . ALA A 1 86 ? -10.766 -7.886 -9.399 1.00 85.88 86 ALA A O 1
ATOM 670 N N . SER A 1 87 ? -8.533 -8.073 -9.490 1.00 84.75 87 SER A N 1
ATOM 671 C CA . SER A 1 87 ? -8.229 -6.659 -9.223 1.00 84.75 87 SER A CA 1
ATOM 672 C C . SER A 1 87 ? -8.873 -6.129 -7.930 1.00 84.75 87 SER A C 1
ATOM 674 O O . SER A 1 87 ? -9.300 -4.978 -7.859 1.00 84.75 87 SER A O 1
ATOM 676 N N . HIS A 1 88 ? -8.948 -6.970 -6.894 1.00 89.31 88 HIS A N 1
ATOM 677 C CA . HIS A 1 88 ? -9.528 -6.618 -5.597 1.00 89.31 88 HIS A CA 1
ATOM 678 C C . HIS A 1 88 ? -8.451 -6.436 -4.533 1.00 89.31 88 HIS A C 1
ATOM 680 O O . HIS A 1 88 ? -7.454 -7.158 -4.499 1.00 89.31 88 HIS A O 1
ATOM 686 N N . LEU A 1 89 ? -8.697 -5.501 -3.619 1.00 89.25 89 LEU A N 1
ATOM 687 C CA . LEU A 1 89 ? -7.832 -5.201 -2.484 1.00 89.25 89 LEU A CA 1
ATOM 688 C C . LEU A 1 89 ? -8.651 -5.257 -1.202 1.00 89.25 89 LEU A C 1
ATOM 690 O O . LEU A 1 89 ? -9.708 -4.634 -1.108 1.00 89.25 89 LEU A O 1
ATOM 694 N N . ALA A 1 90 ? -8.141 -5.982 -0.216 1.00 90.19 90 ALA A N 1
ATOM 695 C CA . ALA A 1 90 ? -8.673 -6.000 1.135 1.00 90.19 90 ALA A CA 1
ATOM 696 C C . ALA A 1 90 ? -7.652 -5.354 2.072 1.00 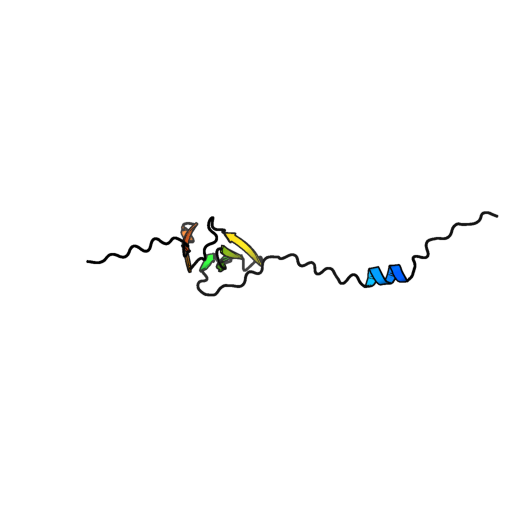90.19 90 ALA A C 1
ATOM 698 O O . ALA A 1 90 ? -6.452 -5.585 1.953 1.00 90.19 90 ALA A O 1
ATOM 699 N N . LEU A 1 91 ? -8.116 -4.537 3.015 1.00 89.00 91 LEU A N 1
ATOM 700 C CA . LEU A 1 91 ? -7.258 -3.936 4.032 1.00 89.00 91 LEU A CA 1
ATOM 701 C C . LEU A 1 91 ? -7.953 -3.930 5.387 1.00 89.00 91 LEU A C 1
ATOM 703 O O . LEU A 1 91 ? -9.173 -3.803 5.471 1.00 89.00 91 LEU A O 1
ATOM 707 N N . ALA A 1 92 ? -7.152 -4.031 6.438 1.00 87.50 92 ALA A N 1
ATOM 708 C CA . ALA A 1 92 ? -7.557 -3.858 7.820 1.00 87.50 92 ALA A CA 1
ATOM 709 C C . ALA A 1 92 ? -6.841 -2.635 8.403 1.00 87.50 92 ALA A C 1
ATOM 711 O O . ALA A 1 92 ? -5.662 -2.390 8.127 1.00 87.50 92 ALA A O 1
ATOM 712 N N . ALA A 1 93 ? -7.557 -1.860 9.211 1.00 85.81 93 ALA A N 1
ATOM 713 C CA . ALA A 1 93 ? -7.034 -0.669 9.863 1.00 85.81 93 ALA A CA 1
ATOM 714 C C . ALA A 1 93 ? -7.574 -0.557 11.291 1.00 85.81 93 ALA A C 1
ATOM 716 O O . ALA A 1 93 ? -8.695 -0.986 11.565 1.00 85.81 93 ALA A O 1
ATOM 717 N N . CYS A 1 94 ? -6.784 0.032 12.190 1.00 74.75 94 CYS A N 1
ATOM 718 C CA . CYS A 1 94 ? -7.235 0.325 13.550 1.00 74.75 94 CYS A CA 1
ATOM 719 C C . CYS A 1 94 ? -8.099 1.583 13.544 1.00 74.75 94 CYS A C 1
ATOM 721 O O . CYS A 1 94 ? -7.577 2.689 13.446 1.00 74.75 94 CYS A O 1
ATOM 723 N N . GLU A 1 95 ? -9.410 1.427 13.653 1.00 79.50 95 GLU A N 1
ATOM 724 C CA . GLU A 1 95 ? -10.323 2.558 13.793 1.00 79.50 95 GLU A CA 1
ATOM 725 C C . GLU A 1 95 ? -10.284 3.099 15.234 1.00 79.50 95 GLU A C 1
ATOM 727 O O . GLU A 1 95 ? -10.332 2.316 16.179 1.00 79.50 95 GLU A O 1
ATOM 732 N N . GLU A 1 96 ? -10.213 4.425 15.422 1.00 62.28 96 GLU A N 1
ATOM 733 C CA . GLU A 1 96 ? -10.192 5.057 16.763 1.00 62.28 96 GLU A CA 1
ATOM 734 C C . GLU A 1 96 ? -11.456 4.757 17.592 1.00 62.28 96 GLU A C 1
ATOM 736 O O . GLU A 1 96 ? -11.435 4.827 18.818 1.00 62.28 96 GLU A O 1
ATOM 741 N N . HIS A 1 97 ? -12.543 4.361 16.925 1.00 61.34 97 HIS A N 1
ATOM 742 C CA . HIS A 1 97 ? -13.780 3.878 17.534 1.00 61.34 97 HIS A CA 1
ATOM 743 C C . HIS A 1 97 ? -14.057 2.425 17.141 1.00 61.34 97 HIS A C 1
ATOM 745 O O . HIS A 1 97 ? -15.153 2.098 16.689 1.00 61.34 97 HIS A O 1
ATOM 751 N N . ALA A 1 98 ? -13.060 1.545 17.249 1.00 57.06 98 ALA A N 1
ATOM 752 C CA . ALA A 1 98 ? -13.346 0.117 17.238 1.00 57.06 98 ALA A CA 1
ATOM 753 C C . ALA A 1 98 ? -14.262 -0.176 18.436 1.00 57.06 98 ALA A C 1
ATOM 755 O O . ALA A 1 98 ? -13.841 -0.051 19.583 1.00 57.06 98 ALA A O 1
ATOM 756 N N . GLU A 1 99 ? -15.532 -0.481 18.174 1.00 49.22 99 GLU A N 1
ATOM 757 C CA . GLU A 1 99 ? -16.485 -0.870 19.208 1.00 49.22 99 GLU A CA 1
ATOM 758 C C . GLU A 1 99 ? -15.947 -2.120 19.914 1.00 49.22 99 GLU A C 1
ATOM 760 O O . GLU A 1 99 ? -15.950 -3.221 19.362 1.00 49.22 99 GLU A O 1
ATOM 765 N N . VAL A 1 100 ? -15.422 -1.947 21.128 1.00 53.72 100 VAL A N 1
ATOM 766 C CA . VAL A 1 100 ? -14.980 -3.064 21.963 1.00 53.72 100 VAL A CA 1
ATOM 767 C C . VAL A 1 100 ? -16.212 -3.607 22.674 1.00 53.72 100 VAL A C 1
ATOM 769 O O . VAL A 1 100 ? -16.556 -3.181 23.773 1.00 53.72 100 VAL A O 1
ATOM 772 N N . SER A 1 101 ? -16.905 -4.537 22.023 1.00 50.06 101 SER A N 1
ATOM 773 C CA . SER A 1 101 ? -17.983 -5.295 22.658 1.00 50.06 101 SER A CA 1
ATOM 774 C C . SER A 1 101 ? -17.383 -6.379 23.557 1.00 50.06 101 SER A C 1
ATOM 776 O O . SER A 1 101 ? -16.794 -7.344 23.068 1.00 50.06 101 SER A O 1
ATOM 778 N N . ILE A 1 102 ? -17.506 -6.214 24.877 1.00 64.62 102 ILE A N 1
ATOM 779 C CA . ILE A 1 102 ? -17.123 -7.227 25.870 1.00 64.62 102 ILE A CA 1
ATOM 780 C C . ILE A 1 102 ? -18.380 -8.016 26.236 1.00 64.62 102 ILE A C 1
ATOM 782 O O . ILE A 1 102 ? -19.306 -7.467 26.828 1.00 64.62 102 ILE A O 1
ATOM 786 N N . TYR A 1 103 ? -18.406 -9.303 25.899 1.00 49.34 103 TYR A N 1
ATOM 787 C CA . TYR A 1 103 ? -19.466 -10.217 26.318 1.00 49.34 103 TYR A CA 1
ATOM 788 C C . TYR A 1 103 ? -19.006 -10.973 27.570 1.00 49.34 103 TYR A C 1
ATOM 790 O O . TYR A 1 103 ? -17.987 -11.663 27.533 1.00 49.34 103 TYR A O 1
ATOM 798 N N . SER A 1 104 ? -19.743 -10.841 28.673 1.00 60.56 104 SER A N 1
ATOM 799 C CA . SER A 1 104 ? -19.628 -11.722 29.841 1.00 60.56 104 SER A CA 1
ATOM 800 C C . SER A 1 104 ? -20.789 -12.714 29.844 1.00 60.56 104 SER A C 1
ATOM 802 O O . SER A 1 104 ? -21.909 -12.332 29.500 1.00 60.56 104 SER A O 1
ATOM 804 N N . VAL A 1 105 ? -20.512 -13.963 30.224 1.00 49.69 105 VAL A N 1
ATOM 805 C CA . VAL A 1 105 ? -21.531 -15.004 30.451 1.00 49.69 105 VAL A CA 1
ATOM 806 C C . VAL A 1 105 ? -22.239 -14.759 31.777 1.00 49.69 105 VAL A C 1
ATOM 808 O O . VAL A 1 105 ? -21.525 -14.410 32.745 1.00 49.69 105 VAL A O 1
#

Organism: Aphanomyces astaci (NCBI:txid112090)

Secondary structure (DSSP, 8-state):
-PPPPP-----HHHHHHHHT------------PPP-SS-EEESSSSEEEEEETTEEEEEETTT--EEEE--SS-PPEEEEEEETTTTEEEEEE--TT--------

Mean predicted aligned error: 15.82 Å

Solvent-accessible surface area (backbone atoms only — not comparable to full-atom values): 7012 Å² total; per-residue (Å²): 138,85,86,78,83,82,84,81,82,75,55,72,68,63,56,52,56,66,70,61,58,63,77,75,76,80,74,69,82,86,73,86,78,66,78,66,69,89,69,73,44,71,64,53,101,46,34,38,37,34,52,38,62,43,30,40,37,38,35,32,78,80,77,72,46,75,50,74,50,80,56,100,54,89,42,43,52,77,47,71,52,72,45,57,92,76,74,42,77,48,75,41,58,60,55,98,77,64,82,81,82,81,87,81,135

Nearest PDB structures (foldseek):
  8glv-assembly1_Do  TM=8.091E-01  e=4.131E-02  Chlamydomonas reinhardtii
  8j07-assembly1_i9  TM=8.574E-01  e=7.538E-02  Homo sapiens
  6l8q-assembly1_G-3  TM=6.608E-01  e=2.510E-01  Myotis davidii
  8hme-assembly1_E  TM=7.835E-01  e=8.878E-01  Tetrahymena thermophila
  8hmf-assembly1_E  TM=6.402E-01  e=2.324E+00  Tetrahymena thermophila

Sequence (105 aa):
MKRRQTPNSRDPITRKIDEMAAPMVDAVPKHAFAYDGGTIILTDEHTALSKCGNLLKFSSIVSNSQHFLTRSKPTRITAFDANTRASHLALAACEEHAEVSIYSV

Radius of gyration: 27.57 Å; Cα contacts (8 Å, |Δi|>4): 115; chains: 1; bounding box: 54×81×60 Å